Protein AF-A0A3P7IF95-F1 (afdb_monomer_lite)

Radius of gyration: 23.12 Å; chains: 1; bounding box: 54×56×63 Å

Organism: Strongylus vulgaris (NCBI:txid40348)

Structure (mmCIF, N/CA/C/O backbone):
data_AF-A0A3P7IF95-F1
#
_entry.id   AF-A0A3P7IF95-F1
#
loop_
_atom_site.group_PDB
_atom_site.id
_atom_site.type_symbol
_atom_site.label_atom_id
_atom_site.label_alt_id
_atom_site.label_comp_id
_atom_site.label_asym_id
_atom_site.label_entity_id
_atom_site.label_seq_id
_atom_site.pdbx_PDB_ins_code
_atom_site.Cartn_x
_atom_site.Cartn_y
_atom_site.Cartn_z
_atom_site.occupancy
_atom_site.B_iso_or_equiv
_atom_site.auth_seq_id
_atom_site.auth_comp_id
_atom_site.auth_asym_id
_atom_site.auth_atom_id
_atom_site.pdbx_PDB_model_num
ATOM 1 N N . MET A 1 1 ? -18.091 -38.455 -16.171 1.00 55.06 1 MET A N 1
ATOM 2 C CA . MET A 1 1 ? -17.534 -38.233 -17.527 1.00 55.06 1 MET A CA 1
ATOM 3 C C . MET A 1 1 ? -17.215 -36.765 -17.847 1.00 55.06 1 MET A C 1
ATOM 5 O O . MET A 1 1 ? -16.096 -36.506 -18.256 1.00 55.06 1 MET A O 1
ATOM 9 N N . ARG A 1 2 ? -18.108 -35.780 -17.624 1.00 56.78 2 ARG A N 1
ATOM 10 C CA . ARG A 1 2 ? -17.868 -34.359 -18.005 1.00 56.78 2 ARG A CA 1
ATOM 11 C C . ARG A 1 2 ? -16.775 -33.597 -17.225 1.00 56.78 2 ARG A C 1
ATOM 13 O O . ARG A 1 2 ? -16.186 -32.678 -17.779 1.00 56.78 2 ARG A O 1
ATOM 20 N N . ARG A 1 3 ? -16.489 -33.953 -15.966 1.00 56.56 3 ARG A N 1
ATOM 21 C CA . ARG A 1 3 ? -15.492 -33.253 -15.123 1.00 56.56 3 ARG A CA 1
ATOM 22 C C . ARG A 1 3 ? -14.043 -33.561 -15.528 1.00 56.56 3 ARG A C 1
ATOM 24 O O . ARG A 1 3 ? -13.249 -32.643 -15.681 1.00 56.56 3 ARG A O 1
ATOM 31 N N . LEU A 1 4 ? -13.753 -34.832 -15.808 1.00 66.94 4 LEU A N 1
ATOM 32 C CA . LEU A 1 4 ? -12.425 -35.301 -16.222 1.00 66.94 4 LEU A CA 1
ATOM 33 C C . LEU A 1 4 ? -12.008 -34.747 -17.594 1.00 66.94 4 LEU A C 1
ATOM 35 O O . LEU A 1 4 ? -10.852 -34.389 -17.786 1.00 66.94 4 LEU A O 1
ATOM 39 N N . ALA A 1 5 ? -12.957 -34.607 -18.529 1.00 68.94 5 ALA A N 1
ATOM 40 C CA . ALA A 1 5 ? -12.694 -34.001 -19.836 1.00 68.94 5 ALA A CA 1
ATOM 41 C C . ALA A 1 5 ? -12.297 -32.516 -19.719 1.00 68.94 5 ALA A C 1
ATOM 43 O O . ALA A 1 5 ? -11.371 -32.068 -20.388 1.00 68.94 5 ALA A O 1
ATOM 44 N N . ARG A 1 6 ? -12.947 -31.774 -18.811 1.00 64.19 6 ARG A N 1
ATOM 45 C CA . ARG A 1 6 ? -12.681 -30.346 -18.572 1.00 64.19 6 ARG A CA 1
ATOM 46 C C . ARG A 1 6 ? -11.338 -30.114 -17.868 1.00 64.19 6 ARG A C 1
ATOM 48 O O . ARG A 1 6 ? -10.624 -29.175 -18.202 1.00 64.19 6 ARG A O 1
ATOM 55 N N . GLU A 1 7 ? -10.976 -30.992 -16.932 1.00 64.62 7 GLU A N 1
ATOM 56 C CA . GLU A 1 7 ? -9.674 -30.965 -16.248 1.00 64.62 7 GLU A CA 1
ATOM 57 C C . GLU A 1 7 ? -8.518 -31.310 -17.200 1.00 64.62 7 GLU A C 1
ATOM 59 O O . GLU A 1 7 ? -7.480 -30.647 -17.167 1.00 64.62 7 GLU A O 1
ATOM 64 N N . ALA A 1 8 ? -8.708 -32.284 -18.098 1.00 69.88 8 ALA A N 1
ATOM 65 C CA . ALA A 1 8 ? -7.724 -32.631 -19.123 1.00 69.88 8 ALA A CA 1
ATOM 66 C C . ALA A 1 8 ? -7.504 -31.489 -20.130 1.00 69.88 8 ALA A C 1
ATOM 68 O O . ALA A 1 8 ? -6.369 -31.218 -20.513 1.00 69.88 8 ALA A O 1
ATOM 69 N N . GLU A 1 9 ? -8.566 -30.777 -20.514 1.00 66.44 9 GLU A N 1
ATOM 70 C CA . GLU A 1 9 ? -8.487 -29.641 -21.436 1.00 66.44 9 GLU A CA 1
ATOM 71 C C . GLU A 1 9 ? -7.801 -28.419 -20.802 1.00 66.44 9 GLU A C 1
ATOM 73 O O . GLU A 1 9 ? -6.949 -27.794 -21.432 1.00 66.44 9 GLU A O 1
ATOM 78 N N . MET A 1 10 ? -8.081 -28.124 -19.526 1.00 63.38 10 MET A N 1
ATOM 79 C CA . MET A 1 10 ? -7.374 -27.075 -18.776 1.00 63.38 10 MET A CA 1
ATOM 80 C C . MET A 1 10 ? -5.910 -27.422 -18.510 1.00 63.38 10 MET A C 1
ATOM 82 O O . MET A 1 10 ? -5.062 -26.533 -18.480 1.00 63.38 10 MET A O 1
ATOM 86 N N . LYS A 1 11 ? -5.590 -28.701 -18.281 1.00 67.25 11 LYS A N 1
ATOM 87 C CA . LYS A 1 11 ? -4.200 -29.145 -18.151 1.00 67.25 11 LYS A CA 1
ATOM 88 C C . LYS A 1 11 ? -3.467 -28.984 -19.483 1.00 67.25 11 LYS A C 1
ATOM 90 O O . LYS A 1 11 ? -2.434 -28.337 -19.520 1.00 67.25 11 LYS A O 1
ATOM 95 N N . LYS A 1 12 ? -4.081 -29.421 -20.586 1.00 64.19 12 LYS A N 1
ATOM 96 C CA . LYS A 1 12 ? -3.521 -29.291 -21.936 1.00 64.19 12 LYS A CA 1
ATOM 97 C C . LYS A 1 12 ? -3.321 -27.833 -22.366 1.00 64.19 12 LYS A C 1
ATOM 99 O O . LYS A 1 12 ? -2.316 -27.536 -22.997 1.00 64.19 12 LYS A O 1
ATOM 104 N N . ARG A 1 13 ? -4.235 -26.921 -22.004 1.00 61.56 13 ARG A N 1
ATOM 105 C CA . ARG A 1 13 ? -4.075 -25.473 -22.242 1.00 61.56 13 ARG A CA 1
ATOM 106 C C . ARG A 1 13 ? -2.943 -24.863 -21.415 1.00 61.56 13 ARG A C 1
ATOM 108 O O . ARG A 1 13 ? -2.150 -24.127 -21.979 1.00 61.56 13 ARG A O 1
ATOM 115 N N . ARG A 1 14 ? -2.831 -25.209 -20.127 1.00 58.16 14 ARG A N 1
ATOM 116 C CA . ARG A 1 14 ? -1.734 -24.737 -19.261 1.00 58.16 14 ARG A CA 1
ATOM 117 C C . ARG A 1 14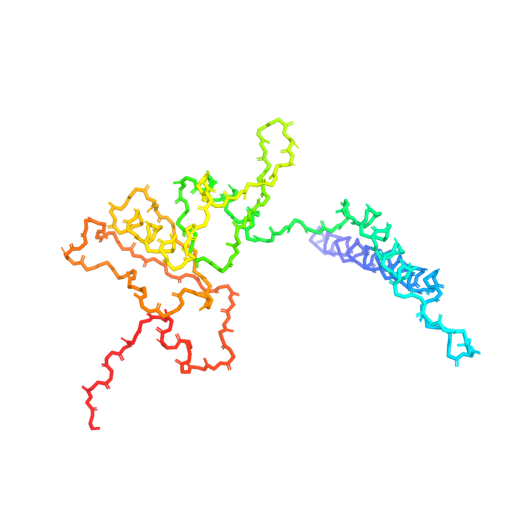 ? -0.374 -25.275 -19.693 1.00 58.16 14 ARG A C 1
ATOM 119 O O . ARG A 1 14 ? 0.598 -24.533 -19.673 1.00 58.16 14 ARG A O 1
ATOM 126 N N . ASP A 1 15 ? -0.316 -26.537 -20.107 1.00 55.03 15 ASP A N 1
ATOM 127 C CA . ASP A 1 15 ? 0.907 -27.153 -20.623 1.00 55.03 15 ASP A CA 1
ATOM 128 C C . ASP A 1 15 ? 1.308 -26.496 -21.962 1.00 55.03 15 ASP A C 1
ATOM 130 O O . ASP A 1 15 ? 2.468 -26.146 -22.150 1.00 55.03 15 ASP A O 1
ATOM 134 N N . PHE A 1 16 ? 0.339 -26.209 -22.845 1.00 55.53 16 PHE A N 1
ATOM 135 C CA . PHE A 1 16 ? 0.569 -25.501 -24.113 1.00 55.53 16 PHE A CA 1
ATOM 136 C C . PHE A 1 16 ? 0.990 -24.034 -23.922 1.00 55.53 16 PHE A C 1
ATOM 138 O O . PHE A 1 16 ? 1.916 -23.579 -24.588 1.00 55.53 16 PHE A O 1
ATOM 145 N N . GLU A 1 17 ? 0.363 -23.299 -22.997 1.00 55.88 17 GLU A N 1
ATOM 146 C CA . GLU A 1 17 ? 0.789 -21.944 -22.618 1.00 55.88 17 GLU A CA 1
ATOM 147 C C . GLU A 1 17 ? 2.181 -21.958 -21.979 1.00 55.88 17 GLU A C 1
ATOM 149 O O . GLU A 1 17 ? 3.016 -21.129 -22.328 1.00 55.88 17 GLU A O 1
ATOM 154 N N . SER A 1 18 ? 2.474 -22.927 -21.104 1.00 56.62 18 SER A N 1
ATOM 155 C CA . SER A 1 18 ? 3.790 -23.065 -20.471 1.00 56.62 18 SER A CA 1
ATOM 156 C C . SER A 1 18 ? 4.889 -23.337 -21.496 1.00 56.62 18 SER A C 1
ATOM 158 O O . SER A 1 18 ? 5.946 -22.712 -21.431 1.00 56.62 18 SER A O 1
ATOM 160 N N . ASP A 1 19 ? 4.647 -24.223 -22.460 1.00 56.81 19 ASP A N 1
ATOM 161 C CA . ASP A 1 19 ? 5.627 -24.545 -23.497 1.00 56.81 19 ASP A CA 1
ATOM 162 C C . ASP A 1 19 ? 5.773 -23.409 -24.522 1.00 56.81 19 ASP A C 1
ATOM 164 O O . ASP A 1 19 ? 6.891 -23.099 -24.934 1.00 56.81 19 ASP A O 1
ATOM 168 N N . ALA A 1 20 ? 4.689 -22.703 -24.863 1.00 58.00 20 ALA A N 1
ATOM 169 C CA . ALA A 1 20 ? 4.754 -21.497 -25.689 1.00 58.00 20 ALA A CA 1
ATOM 170 C C . ALA A 1 20 ? 5.538 -20.363 -24.996 1.00 58.00 20 ALA A C 1
ATOM 172 O O . ALA A 1 20 ? 6.391 -19.727 -25.620 1.00 58.00 20 ALA A O 1
ATOM 173 N N . MET A 1 21 ? 5.321 -20.148 -23.694 1.00 57.34 21 MET A N 1
ATOM 174 C CA . MET A 1 21 ? 6.054 -19.155 -22.899 1.00 57.34 21 MET A CA 1
ATOM 175 C C . MET A 1 21 ? 7.531 -19.533 -22.721 1.00 57.34 21 MET A C 1
ATOM 177 O O . MET A 1 21 ? 8.399 -18.669 -22.856 1.00 57.34 21 MET A O 1
ATOM 181 N N . LYS A 1 22 ? 7.846 -20.818 -22.492 1.00 54.09 22 LYS A N 1
ATOM 182 C CA . LYS A 1 22 ? 9.231 -21.317 -22.406 1.00 54.09 22 LYS A CA 1
ATOM 183 C C . LYS A 1 22 ? 9.981 -21.148 -23.721 1.00 54.09 22 LYS A C 1
ATOM 185 O O . LYS A 1 22 ? 11.107 -20.664 -23.691 1.00 54.09 22 LYS A O 1
ATOM 190 N N . ASN A 1 23 ? 9.358 -21.500 -24.847 1.00 59.41 23 ASN A N 1
ATOM 191 C CA . ASN A 1 23 ? 9.956 -21.337 -26.174 1.00 59.41 23 ASN A CA 1
ATOM 192 C C . ASN A 1 23 ? 10.206 -19.859 -26.497 1.00 59.41 23 ASN A C 1
ATOM 194 O O . ASN A 1 23 ? 11.260 -19.514 -27.017 1.00 59.41 23 ASN A O 1
ATOM 198 N N . THR A 1 24 ? 9.288 -18.969 -26.113 1.00 62.22 24 THR A N 1
ATOM 199 C CA . THR A 1 24 ? 9.452 -17.520 -26.313 1.00 62.22 24 THR A CA 1
ATOM 200 C C . THR A 1 24 ? 10.604 -16.962 -25.467 1.00 62.22 24 THR A C 1
ATOM 202 O O . THR A 1 24 ? 11.403 -16.164 -25.957 1.00 62.22 24 THR A O 1
ATOM 205 N N . ALA A 1 25 ? 10.744 -17.417 -24.217 1.00 55.03 25 ALA A N 1
ATOM 206 C CA . ALA A 1 25 ? 11.809 -16.980 -23.316 1.00 55.03 25 ALA A CA 1
ATOM 207 C C . ALA A 1 25 ? 13.200 -17.506 -23.720 1.00 55.03 25 ALA A C 1
ATOM 209 O O . ALA A 1 25 ? 14.168 -16.746 -23.700 1.00 55.03 25 ALA A O 1
ATOM 210 N N . THR A 1 26 ? 13.328 -18.775 -24.126 1.00 59.53 26 THR A N 1
ATOM 211 C CA . THR A 1 26 ? 14.613 -19.335 -24.590 1.00 59.53 26 THR A CA 1
ATOM 212 C C . THR A 1 26 ? 15.056 -18.719 -25.911 1.00 59.53 26 THR A C 1
ATOM 214 O O . THR A 1 26 ? 16.232 -18.396 -26.075 1.00 59.53 26 THR A O 1
ATOM 217 N N . GLN A 1 27 ? 14.119 -18.476 -26.827 1.00 61.75 27 GLN A N 1
ATOM 218 C CA . GLN A 1 27 ? 14.392 -17.805 -28.096 1.00 61.75 27 GLN A CA 1
ATOM 219 C C . GLN A 1 27 ? 14.789 -16.334 -27.881 1.00 61.75 27 GLN A C 1
ATOM 221 O O . GLN A 1 27 ? 15.685 -15.831 -28.556 1.00 61.75 27 GLN A O 1
ATOM 226 N N . PHE A 1 28 ? 14.206 -15.673 -26.877 1.00 58.06 28 PHE A N 1
ATOM 227 C CA . PHE A 1 28 ? 14.596 -14.335 -26.437 1.00 58.06 28 PHE A CA 1
ATOM 228 C C . PHE A 1 28 ? 16.024 -14.294 -25.855 1.00 58.06 28 PHE A C 1
ATOM 230 O O . PHE A 1 28 ? 16.840 -13.484 -26.305 1.00 58.06 28 PHE A O 1
ATOM 237 N N . ILE A 1 29 ? 16.356 -15.196 -24.922 1.00 60.22 29 ILE A N 1
ATOM 238 C CA . ILE A 1 29 ? 17.704 -15.311 -24.332 1.00 60.22 29 ILE A CA 1
ATOM 239 C C . ILE A 1 29 ? 18.746 -15.599 -25.419 1.00 60.22 29 ILE A C 1
ATOM 241 O O . ILE A 1 29 ? 19.800 -14.976 -25.433 1.00 60.22 29 ILE A O 1
ATOM 245 N N . SER A 1 30 ? 18.428 -16.479 -26.372 1.00 59.31 30 SER A N 1
ATOM 246 C CA . SER A 1 30 ? 19.336 -16.831 -27.468 1.00 59.31 30 SER A CA 1
ATOM 247 C C . SER A 1 30 ? 19.488 -15.725 -28.523 1.00 59.31 30 SER A C 1
ATOM 249 O O . SER A 1 30 ? 20.501 -15.692 -29.217 1.00 59.31 30 SER A O 1
ATOM 251 N N . SER A 1 31 ? 18.497 -14.836 -28.669 1.00 57.59 31 SER A N 1
ATOM 252 C CA . SER A 1 31 ? 18.557 -13.684 -29.587 1.00 57.59 31 SER A CA 1
ATOM 253 C C . SER A 1 31 ? 19.337 -12.495 -29.024 1.00 57.59 31 SER A C 1
ATOM 255 O O . SER A 1 31 ? 19.801 -11.647 -29.783 1.00 57.59 31 SER A O 1
ATOM 257 N N . SER A 1 32 ? 19.497 -12.447 -27.701 1.00 54.09 32 SER A N 1
ATOM 258 C CA . SER A 1 32 ? 20.234 -11.399 -27.006 1.00 54.09 32 SER A CA 1
ATOM 259 C C . SER A 1 32 ? 21.703 -11.829 -26.971 1.00 54.09 32 SER A C 1
ATOM 261 O O . SER A 1 32 ? 22.064 -12.704 -26.188 1.00 54.09 32 SER A O 1
ATOM 263 N N . ARG A 1 33 ? 22.565 -11.264 -27.829 1.00 56.25 33 ARG A N 1
ATOM 264 C CA . ARG A 1 33 ? 24.025 -11.531 -27.873 1.00 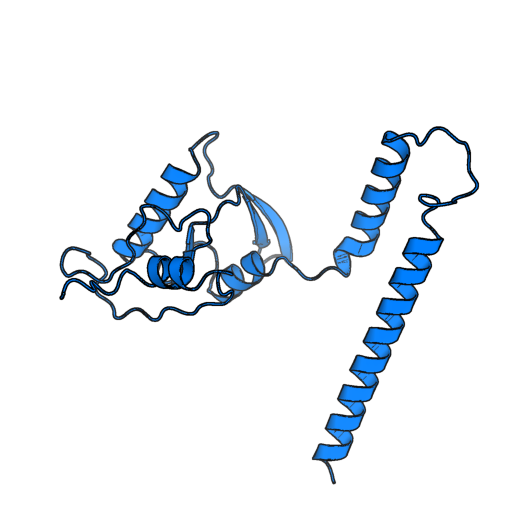56.25 33 ARG A CA 1
ATOM 265 C C . ARG A 1 33 ? 24.760 -10.985 -26.633 1.00 56.25 33 ARG A C 1
ATOM 267 O O . ARG A 1 33 ? 25.782 -10.323 -26.742 1.00 56.25 33 ARG A O 1
ATOM 274 N N . ILE A 1 34 ? 24.221 -11.206 -25.443 1.00 54.47 34 ILE A N 1
ATOM 275 C CA . ILE A 1 34 ? 24.749 -10.669 -24.187 1.00 54.47 34 ILE A CA 1
ATOM 276 C C . ILE A 1 34 ? 25.681 -11.689 -23.515 1.00 54.47 34 ILE A C 1
ATOM 278 O O . ILE A 1 34 ? 26.511 -11.316 -22.692 1.00 54.47 34 ILE A O 1
ATOM 282 N N . ILE A 1 35 ? 25.588 -12.972 -23.882 1.00 53.47 35 ILE A N 1
ATOM 283 C CA . ILE A 1 35 ? 26.408 -14.039 -23.301 1.00 53.47 35 ILE A CA 1
ATOM 284 C C . ILE A 1 35 ? 26.912 -14.955 -24.419 1.00 53.47 35 ILE A C 1
ATOM 286 O O . ILE A 1 35 ? 26.469 -16.092 -24.557 1.00 53.47 35 ILE A O 1
ATOM 290 N N . ASP A 1 36 ? 27.829 -14.451 -25.244 1.00 52.81 36 ASP A N 1
ATOM 291 C CA . ASP A 1 36 ? 28.737 -15.335 -25.971 1.00 52.81 36 ASP A CA 1
ATOM 292 C C . ASP A 1 36 ? 29.997 -15.515 -25.105 1.00 52.81 36 ASP A C 1
ATOM 294 O O . ASP A 1 36 ? 30.767 -14.564 -24.947 1.00 52.81 36 ASP A O 1
ATOM 298 N N . PRO A 1 37 ? 30.230 -16.693 -24.496 1.00 52.12 37 PRO A N 1
ATOM 299 C CA . PRO A 1 37 ? 31.420 -16.932 -23.679 1.00 52.12 37 PRO A CA 1
ATOM 300 C C . PRO A 1 37 ? 32.732 -16.860 -24.486 1.00 52.12 37 PRO A C 1
ATOM 302 O O . PRO A 1 37 ? 33.806 -16.953 -23.894 1.00 52.12 37 PRO A O 1
ATOM 305 N N . LEU A 1 38 ? 32.661 -16.701 -25.816 1.00 52.34 38 LEU A N 1
ATOM 306 C CA . LEU A 1 38 ? 33.803 -16.606 -26.725 1.00 52.34 38 LEU A CA 1
ATOM 307 C C . LEU A 1 38 ? 34.059 -15.184 -27.261 1.00 52.34 38 LEU A C 1
ATOM 309 O O . LEU A 1 38 ? 35.085 -14.966 -27.910 1.00 52.34 38 LEU A O 1
ATOM 313 N N . SER A 1 39 ? 33.183 -14.203 -27.002 1.00 53.41 39 SER A N 1
ATOM 314 C CA . SER A 1 39 ? 33.371 -12.839 -27.513 1.00 53.41 39 SER A CA 1
ATOM 315 C C . SER A 1 39 ? 34.247 -12.007 -26.573 1.00 53.41 39 SER A C 1
ATOM 317 O O . SER A 1 39 ? 33.814 -11.595 -25.500 1.00 53.41 39 SER A O 1
ATOM 319 N N . ASN A 1 40 ? 35.475 -11.711 -26.997 1.00 55.50 40 ASN A N 1
ATOM 320 C CA . ASN A 1 40 ? 36.428 -10.858 -26.277 1.00 55.50 40 ASN A CA 1
ATOM 321 C C . ASN A 1 40 ? 36.165 -9.344 -26.489 1.00 55.50 40 ASN A C 1
ATOM 323 O O . ASN A 1 40 ? 37.071 -8.524 -26.337 1.00 55.50 40 ASN A O 1
ATOM 327 N N . GLU A 1 41 ? 34.954 -8.963 -26.913 1.00 57.78 41 GLU A N 1
ATOM 328 C CA . GLU A 1 41 ? 34.582 -7.564 -27.141 1.00 57.78 41 GLU A CA 1
ATOM 329 C C . GLU A 1 41 ? 34.236 -6.867 -25.823 1.00 57.78 41 GLU A C 1
ATOM 331 O O . GLU A 1 41 ? 33.519 -7.396 -24.973 1.00 57.78 41 GLU A O 1
ATOM 336 N N . SER A 1 42 ? 34.736 -5.640 -25.656 1.00 57.22 42 SER A N 1
ATOM 337 C CA . SER A 1 42 ? 34.379 -4.775 -24.536 1.00 57.22 42 SER A CA 1
ATOM 338 C C . SER A 1 42 ? 32.868 -4.546 -24.527 1.00 57.22 42 SER A C 1
ATOM 340 O O . SER A 1 42 ? 32.337 -3.808 -25.360 1.00 57.22 42 SER A O 1
ATOM 342 N N . ILE A 1 43 ? 32.183 -5.174 -23.578 1.00 65.69 43 ILE A N 1
ATOM 343 C CA . ILE A 1 43 ? 30.743 -5.051 -23.380 1.00 65.69 43 ILE A CA 1
ATOM 344 C C . ILE A 1 43 ? 30.387 -3.569 -23.205 1.00 65.69 43 ILE A C 1
ATOM 346 O O . ILE A 1 43 ? 30.718 -2.953 -22.192 1.00 65.69 43 ILE A O 1
ATOM 350 N N . ASN A 1 44 ? 29.721 -2.974 -24.199 1.00 75.38 44 ASN A N 1
ATOM 351 C CA . ASN A 1 44 ? 29.301 -1.579 -24.127 1.00 75.38 44 ASN A CA 1
ATOM 352 C C . ASN A 1 44 ? 27.993 -1.479 -23.317 1.00 75.38 44 ASN A C 1
ATOM 354 O O . ASN A 1 44 ? 26.939 -1.894 -23.809 1.00 75.38 44 ASN A O 1
ATOM 358 N N . PRO A 1 45 ? 28.001 -0.876 -22.113 1.00 72.31 45 PRO A N 1
ATOM 359 C CA . PRO A 1 45 ? 26.821 -0.818 -21.249 1.00 72.31 45 PRO A CA 1
ATOM 360 C C . PRO A 1 45 ? 25.644 -0.060 -21.883 1.00 72.31 45 PRO A C 1
ATOM 362 O O . PRO A 1 45 ? 24.489 -0.303 -21.535 1.00 72.31 45 PRO A O 1
ATOM 365 N N . LYS A 1 46 ? 25.903 0.835 -22.849 1.00 75.19 46 LYS A N 1
ATOM 366 C CA . LYS A 1 46 ? 24.843 1.544 -23.583 1.00 75.19 46 LYS A CA 1
ATOM 367 C C . LYS A 1 46 ? 24.075 0.624 -24.533 1.00 75.19 46 LYS A C 1
ATOM 369 O O . LYS A 1 46 ? 22.874 0.809 -24.695 1.00 75.19 46 LYS A O 1
ATOM 374 N N . MET A 1 47 ? 24.754 -0.352 -25.135 1.00 76.62 47 MET A N 1
ATOM 375 C CA . MET A 1 47 ? 24.143 -1.303 -26.066 1.00 76.62 47 MET A CA 1
ATOM 376 C C . MET A 1 47 ? 23.267 -2.307 -25.313 1.00 76.62 47 MET A C 1
ATOM 378 O O . MET A 1 47 ? 22.109 -2.483 -25.674 1.00 76.62 47 MET A O 1
ATOM 382 N N . ILE A 1 48 ? 23.761 -2.832 -24.184 1.00 80.06 48 ILE A N 1
ATOM 383 C CA . ILE A 1 48 ? 22.958 -3.663 -23.274 1.00 80.06 48 ILE A CA 1
ATOM 384 C C . ILE A 1 48 ? 21.706 -2.913 -22.820 1.00 80.06 48 ILE A C 1
ATOM 386 O O . ILE A 1 48 ? 20.607 -3.455 -22.863 1.00 80.06 48 ILE A O 1
ATOM 390 N N . LYS A 1 49 ? 21.848 -1.646 -22.410 1.00 75.62 49 LYS A N 1
ATOM 391 C CA . LYS A 1 49 ? 20.698 -0.831 -22.004 1.00 75.62 49 LYS A CA 1
ATOM 392 C C . LYS A 1 49 ? 19.661 -0.715 -23.125 1.00 75.62 49 LYS A C 1
ATOM 394 O O . LYS A 1 49 ? 18.474 -0.853 -22.851 1.00 75.62 49 LYS A O 1
ATOM 399 N N . ALA A 1 50 ? 20.092 -0.448 -24.358 1.00 79.94 50 ALA A N 1
ATOM 400 C CA . ALA A 1 50 ? 19.188 -0.299 -25.497 1.00 79.94 50 ALA A CA 1
ATOM 401 C C . ALA A 1 50 ? 18.437 -1.603 -25.815 1.00 79.94 50 ALA A C 1
ATOM 403 O O . ALA A 1 50 ? 17.223 -1.578 -26.008 1.00 79.94 50 ALA A O 1
ATOM 404 N N . GLU A 1 51 ? 19.129 -2.744 -25.801 1.00 81.62 51 GLU A N 1
ATOM 405 C CA . GLU A 1 51 ? 18.499 -4.047 -26.034 1.00 81.62 51 GLU A CA 1
ATOM 406 C C . GLU A 1 51 ? 17.528 -4.436 -24.914 1.00 81.62 51 GLU A C 1
ATOM 408 O O . GLU A 1 51 ? 16.422 -4.892 -25.199 1.00 81.62 51 GLU A O 1
ATOM 413 N N . LEU A 1 52 ? 17.888 -4.198 -23.646 1.00 82.81 52 LEU A N 1
ATOM 414 C CA . LEU A 1 52 ? 16.993 -4.443 -22.512 1.00 82.81 52 LEU A CA 1
ATOM 415 C C . LEU A 1 52 ? 15.736 -3.568 -22.576 1.00 82.81 52 LEU A C 1
ATOM 417 O O . LEU A 1 52 ? 14.650 -4.047 -22.267 1.00 82.81 52 LEU A O 1
ATOM 421 N N . LEU A 1 53 ? 15.850 -2.309 -23.006 1.00 82.62 53 LEU A N 1
ATOM 422 C CA . LEU A 1 53 ? 14.681 -1.444 -23.196 1.00 82.62 53 LEU A CA 1
ATOM 423 C C . LEU A 1 53 ? 13.779 -1.954 -24.327 1.00 82.62 53 LEU A C 1
ATOM 425 O O . LEU A 1 53 ? 12.574 -2.076 -24.127 1.00 82.62 53 LEU A O 1
ATOM 429 N N . SER A 1 54 ? 14.352 -2.349 -25.468 1.00 84.00 54 SER A N 1
ATOM 430 C CA . SER A 1 54 ? 13.585 -2.927 -26.583 1.00 84.00 54 SER A CA 1
ATOM 431 C C . SER A 1 54 ? 12.895 -4.243 -26.196 1.00 84.00 54 SER A C 1
ATOM 433 O O . SER A 1 54 ? 11.756 -4.515 -26.582 1.00 84.00 54 SER A O 1
ATOM 435 N N . ALA A 1 55 ? 13.562 -5.058 -25.379 1.00 81.06 55 ALA A N 1
ATOM 436 C CA . ALA A 1 55 ? 12.977 -6.253 -24.798 1.00 81.06 55 ALA A CA 1
ATOM 437 C C . ALA A 1 55 ? 11.782 -5.943 -23.892 1.00 81.06 55 ALA A C 1
ATOM 439 O O . ALA A 1 55 ? 10.756 -6.614 -23.995 1.00 81.06 55 ALA A O 1
ATOM 440 N N . VAL A 1 56 ? 11.914 -4.935 -23.026 1.00 80.31 56 VAL A N 1
ATOM 441 C CA . VAL A 1 56 ? 10.842 -4.480 -22.133 1.00 80.31 56 VAL A CA 1
ATOM 442 C C . VAL A 1 56 ? 9.649 -3.964 -22.934 1.00 80.31 56 VAL A C 1
ATOM 444 O O . VAL A 1 56 ? 8.529 -4.348 -22.624 1.00 80.31 56 VAL A O 1
ATOM 447 N N . GLU A 1 57 ? 9.858 -3.178 -23.991 1.00 80.12 57 GLU A N 1
ATOM 448 C CA . GLU A 1 57 ? 8.772 -2.697 -24.863 1.00 80.12 57 GLU A CA 1
ATOM 449 C C . GLU A 1 57 ? 8.018 -3.851 -25.533 1.00 80.12 57 GLU A C 1
ATOM 451 O O . GLU A 1 57 ? 6.788 -3.873 -25.554 1.00 80.12 57 GLU A O 1
ATOM 456 N N . ARG A 1 58 ? 8.747 -4.856 -26.031 1.00 79.50 58 ARG A N 1
ATOM 457 C CA . ARG A 1 58 ? 8.149 -6.036 -26.669 1.00 79.50 58 ARG A CA 1
ATOM 458 C C . ARG A 1 58 ? 7.401 -6.931 -25.679 1.00 79.50 58 ARG A C 1
ATOM 460 O O . ARG A 1 58 ? 6.388 -7.521 -26.044 1.00 79.50 58 ARG A O 1
ATOM 467 N N . LEU A 1 59 ? 7.917 -7.073 -24.457 1.00 78.69 59 LEU A N 1
ATOM 468 C CA . LEU A 1 59 ? 7.340 -7.937 -23.423 1.00 78.69 59 LEU A CA 1
ATOM 469 C C . LEU A 1 59 ? 6.263 -7.238 -22.592 1.00 78.69 59 LEU A C 1
ATOM 471 O O . LEU A 1 59 ? 5.427 -7.933 -22.019 1.00 78.69 59 LEU A O 1
ATOM 475 N N . GLY A 1 60 ? 6.240 -5.905 -22.551 1.00 74.19 60 GLY A N 1
ATOM 476 C CA . GLY A 1 60 ? 5.306 -5.095 -21.765 1.00 74.19 60 GLY A CA 1
ATOM 477 C C . GLY A 1 60 ? 3.847 -5.561 -21.848 1.00 74.19 60 GLY A C 1
ATOM 478 O O . GLY A 1 60 ? 3.262 -5.810 -20.798 1.00 74.19 60 GLY A O 1
ATOM 479 N N . PRO A 1 61 ? 3.278 -5.799 -23.048 1.00 74.62 61 PRO A N 1
ATOM 480 C CA . PRO A 1 61 ? 1.896 -6.273 -23.196 1.00 74.62 61 PRO A CA 1
ATOM 481 C C . PRO A 1 61 ? 1.633 -7.684 -22.648 1.00 74.62 61 PRO A C 1
ATOM 483 O O . PRO A 1 61 ? 0.48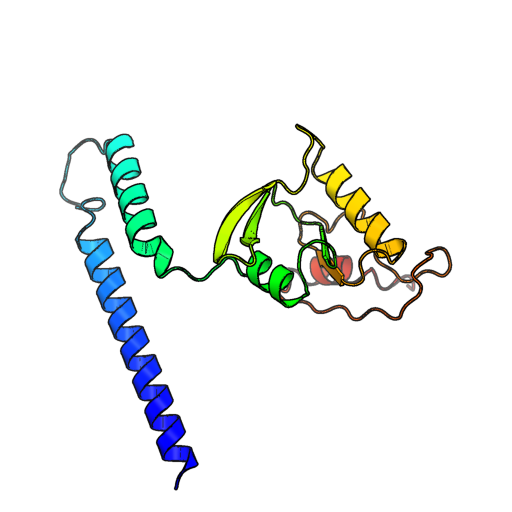9 -8.047 -22.395 1.00 74.62 61 PRO A O 1
ATOM 486 N N . SER A 1 62 ? 2.678 -8.503 -22.514 1.00 74.38 62 SER A N 1
ATOM 487 C CA . SER A 1 62 ? 2.595 -9.885 -22.020 1.00 74.38 62 SER A CA 1
ATOM 488 C C . SER A 1 62 ? 2.917 -10.020 -20.532 1.00 74.38 62 SER A C 1
ATOM 490 O O . SER A 1 62 ? 2.680 -11.078 -19.946 1.00 74.38 62 SER A O 1
ATOM 492 N N . LEU A 1 63 ? 3.480 -8.973 -19.921 1.00 73.06 63 LEU A N 1
ATOM 493 C CA . LEU A 1 63 ? 3.805 -8.979 -18.505 1.00 73.06 63 LEU A CA 1
ATOM 494 C C . LEU A 1 63 ? 2.534 -8.732 -17.688 1.00 73.06 63 LEU A C 1
ATOM 496 O O . LEU A 1 63 ? 1.752 -7.838 -18.019 1.00 73.06 63 LEU A O 1
ATOM 500 N N . PRO A 1 64 ? 2.308 -9.511 -16.617 1.00 66.94 64 PRO A N 1
ATOM 501 C CA . PRO A 1 64 ? 1.165 -9.286 -15.754 1.00 66.94 64 PRO A CA 1
ATOM 502 C C . PRO A 1 64 ? 1.248 -7.881 -15.141 1.00 66.94 64 PRO A C 1
ATOM 504 O O . PRO A 1 64 ? 2.349 -7.424 -14.806 1.00 66.94 64 PRO A O 1
ATOM 507 N N . PRO A 1 65 ? 0.103 -7.199 -14.965 1.00 73.31 65 PRO A N 1
ATOM 508 C CA . PRO A 1 65 ? 0.076 -5.909 -14.297 1.00 73.31 65 PRO A CA 1
ATOM 509 C C . PRO A 1 65 ? 0.634 -6.050 -12.881 1.00 73.31 65 PRO A C 1
ATOM 511 O O . PRO A 1 65 ? 0.599 -7.129 -12.277 1.00 73.31 65 PRO A O 1
ATOM 514 N N . ASN A 1 66 ? 1.145 -4.946 -12.339 1.00 83.25 66 ASN A N 1
ATOM 515 C CA . ASN A 1 66 ? 1.620 -4.932 -10.966 1.00 83.25 66 ASN A CA 1
ATOM 516 C C . ASN A 1 66 ? 0.499 -5.413 -10.031 1.00 83.25 66 ASN A C 1
ATOM 518 O O . ASN A 1 66 ? -0.607 -4.873 -10.036 1.00 83.25 66 ASN A O 1
ATOM 522 N N . THR A 1 67 ? 0.790 -6.438 -9.233 1.00 84.25 67 THR A N 1
ATOM 523 C CA . THR A 1 67 ? -0.203 -7.108 -8.388 1.00 84.25 67 THR A CA 1
ATOM 524 C C . THR A 1 67 ? -0.808 -6.179 -7.343 1.00 84.25 67 THR A C 1
ATOM 526 O O . THR A 1 67 ? -1.984 -6.327 -7.020 1.00 84.25 67 THR A O 1
ATOM 529 N N . LEU A 1 68 ? -0.040 -5.209 -6.838 1.00 87.50 68 LEU A N 1
ATOM 530 C CA . LEU A 1 68 ? -0.542 -4.220 -5.889 1.00 87.50 68 LEU A CA 1
ATOM 531 C C . LEU A 1 68 ? -1.519 -3.253 -6.563 1.00 87.50 68 LEU A C 1
ATOM 533 O O . LEU A 1 68 ? -2.556 -2.945 -5.987 1.00 87.50 68 LEU A O 1
ATOM 537 N N . ASP A 1 69 ? -1.199 -2.807 -7.776 1.00 86.38 69 ASP A N 1
ATOM 538 C CA . ASP A 1 69 ? -2.020 -1.840 -8.510 1.00 86.38 69 ASP A CA 1
ATOM 539 C C . ASP A 1 69 ? -3.352 -2.502 -8.916 1.00 86.38 69 ASP A C 1
ATOM 541 O O . ASP A 1 69 ? -4.420 -1.945 -8.672 1.0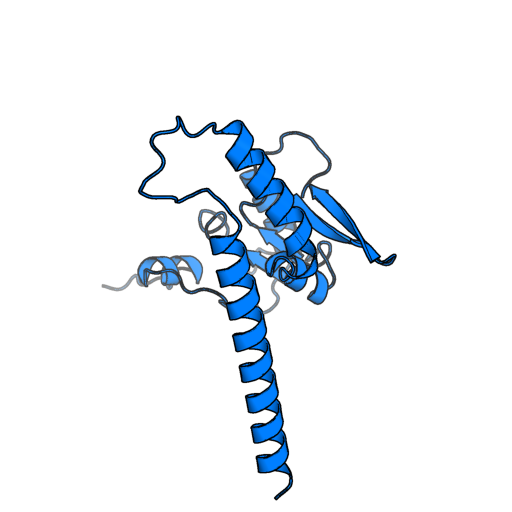0 86.38 69 ASP A O 1
ATOM 545 N N . LEU A 1 70 ? -3.297 -3.756 -9.389 1.00 86.94 70 LEU A N 1
ATOM 546 C CA . LEU A 1 70 ? -4.480 -4.588 -9.646 1.00 86.94 70 LEU A CA 1
ATOM 547 C C . LEU A 1 70 ? -5.327 -4.807 -8.383 1.00 86.94 70 LEU A C 1
ATOM 549 O O . LEU A 1 70 ? -6.553 -4.760 -8.439 1.00 86.94 70 LEU A O 1
ATOM 553 N N . LEU A 1 71 ? -4.687 -5.067 -7.240 1.00 89.38 71 LEU A N 1
ATOM 554 C CA . LEU A 1 71 ? -5.388 -5.264 -5.973 1.00 89.38 71 LEU A CA 1
ATOM 555 C C . LEU A 1 71 ? -6.097 -3.981 -5.529 1.00 89.38 71 LEU A C 1
ATOM 557 O O . LEU A 1 71 ? -7.253 -4.039 -5.125 1.00 89.38 71 LEU A O 1
ATOM 561 N N . ILE A 1 72 ? -5.425 -2.830 -5.603 1.00 89.81 72 ILE A N 1
ATOM 562 C CA . ILE A 1 72 ? -6.014 -1.533 -5.248 1.00 89.81 72 ILE A CA 1
ATOM 563 C C . ILE A 1 72 ? -7.223 -1.237 -6.140 1.00 89.81 72 ILE A C 1
ATOM 565 O O . ILE A 1 72 ? -8.268 -0.849 -5.621 1.00 89.81 72 ILE A O 1
ATOM 569 N N . ASP A 1 73 ? -7.105 -1.472 -7.446 1.00 88.38 73 ASP A N 1
ATOM 570 C CA . ASP A 1 73 ? -8.197 -1.300 -8.407 1.00 88.38 73 ASP A CA 1
ATOM 571 C C . ASP A 1 73 ? -9.412 -2.179 -8.062 1.00 88.38 73 ASP A C 1
ATOM 573 O O . ASP A 1 73 ? -10.519 -1.677 -7.858 1.00 88.38 73 ASP A O 1
ATOM 577 N N . GLN A 1 74 ? -9.194 -3.479 -7.834 1.00 89.19 74 GLN A N 1
ATOM 578 C CA . GLN A 1 74 ? -10.253 -4.415 -7.429 1.00 89.19 74 GLN A CA 1
ATOM 579 C C . GLN A 1 74 ? -10.919 -4.055 -6.093 1.00 89.19 74 GLN A C 1
ATOM 581 O O . GLN A 1 74 ? -12.067 -4.430 -5.846 1.00 89.19 74 GLN A O 1
ATOM 586 N N . LEU A 1 75 ? -10.212 -3.336 -5.220 1.00 90.75 75 LEU A N 1
ATOM 587 C CA . LEU A 1 75 ? -10.721 -2.846 -3.939 1.00 90.75 75 LEU A CA 1
ATOM 588 C C . LEU A 1 75 ? -11.472 -1.505 -4.054 1.00 90.75 75 LEU A C 1
ATOM 590 O O . LEU A 1 75 ? -11.897 -0.958 -3.033 1.00 90.75 75 LEU A O 1
ATOM 594 N N . GLY A 1 76 ? -11.679 -1.005 -5.275 1.00 88.19 76 GLY A N 1
ATOM 595 C CA . GLY A 1 76 ? -12.411 0.226 -5.578 1.00 88.19 76 GLY A CA 1
ATOM 596 C C . GLY A 1 76 ? -11.516 1.432 -5.860 1.00 88.19 76 GLY A C 1
ATOM 597 O O . GLY A 1 76 ? -12.024 2.542 -5.996 1.00 88.19 76 GLY A O 1
ATOM 598 N N . GLY A 1 77 ? -10.200 1.237 -5.935 1.00 89.00 77 GLY A N 1
ATOM 599 C CA . GLY A 1 77 ? -9.232 2.281 -6.239 1.00 89.00 77 GLY A CA 1
ATOM 600 C C . GLY A 1 77 ? -8.596 2.944 -5.007 1.00 89.00 77 GLY A C 1
ATOM 601 O O . GLY A 1 77 ? -8.912 2.630 -3.851 1.00 89.00 77 GLY A O 1
ATOM 602 N N . PRO A 1 78 ? -7.671 3.891 -5.243 1.00 88.50 78 PRO A N 1
ATOM 603 C CA . PRO A 1 78 ? -6.826 4.490 -4.207 1.00 88.50 78 PRO A CA 1
ATOM 604 C C . PRO A 1 78 ? -7.592 5.339 -3.182 1.00 88.50 78 PRO A C 1
ATOM 606 O O . PRO A 1 78 ? -7.102 5.548 -2.073 1.00 88.50 78 PRO A O 1
ATOM 609 N N . GLU A 1 79 ? -8.803 5.792 -3.507 1.00 89.12 79 GLU A N 1
ATOM 610 C CA . GLU A 1 79 ? -9.653 6.563 -2.592 1.00 89.12 79 GLU A CA 1
ATOM 611 C C . GLU A 1 79 ? -10.208 5.718 -1.439 1.00 89.12 79 GLU A C 1
ATOM 613 O O . GLU A 1 79 ? -10.440 6.232 -0.348 1.00 89.12 79 GLU A O 1
ATOM 618 N N . TYR A 1 80 ? -10.372 4.405 -1.630 1.00 91.06 80 TYR A N 1
ATOM 619 C CA . TYR A 1 80 ? -10.914 3.501 -0.605 1.00 91.06 80 TYR A CA 1
ATOM 620 C C . TYR A 1 80 ? -9.830 2.752 0.176 1.00 91.06 80 TYR A C 1
ATOM 622 O O . TYR A 1 80 ? -10.105 2.206 1.257 1.00 91.06 80 TYR A O 1
ATOM 630 N N . VAL A 1 81 ? -8.607 2.741 -0.363 1.00 92.94 81 VAL A N 1
ATOM 631 C CA . VAL A 1 81 ? -7.464 1.971 0.128 1.00 92.94 81 VAL A CA 1
ATOM 632 C C . VAL A 1 81 ? -6.377 2.898 0.665 1.00 92.94 81 VAL A C 1
ATOM 634 O O . VAL A 1 81 ? -5.834 3.739 -0.048 1.00 92.94 81 VAL A O 1
ATOM 637 N N . ALA A 1 82 ? -6.055 2.741 1.946 1.00 92.31 82 ALA A N 1
ATOM 638 C CA . ALA A 1 82 ? -4.920 3.392 2.576 1.00 92.31 82 ALA A CA 1
ATOM 639 C C . ALA A 1 82 ? -3.643 2.614 2.252 1.00 92.31 82 ALA A C 1
ATOM 641 O O . ALA A 1 82 ? -3.410 1.532 2.796 1.00 92.31 82 ALA A O 1
ATOM 642 N N . GLU A 1 83 ? -2.833 3.148 1.341 1.00 91.06 83 GLU A N 1
ATOM 643 C CA . GLU A 1 83 ? -1.596 2.517 0.886 1.00 91.06 83 GLU A CA 1
ATOM 644 C C . GLU A 1 83 ? -0.391 3.021 1.697 1.00 91.06 83 GLU A C 1
ATOM 646 O O . GLU A 1 83 ? 0.132 4.110 1.457 1.00 91.06 83 GLU A O 1
ATOM 651 N N . MET A 1 84 ? 0.102 2.192 2.617 1.00 90.00 84 MET A N 1
ATOM 652 C CA . MET A 1 84 ? 1.310 2.440 3.408 1.00 90.00 84 MET A CA 1
ATOM 653 C C . MET A 1 84 ? 2.442 1.536 2.911 1.00 90.00 84 MET A C 1
ATOM 655 O O . MET A 1 84 ? 2.792 0.527 3.526 1.00 90.00 84 MET A O 1
ATOM 659 N N . THR A 1 85 ? 2.993 1.876 1.747 1.00 88.00 85 THR A N 1
ATOM 660 C CA . THR A 1 85 ? 4.092 1.133 1.114 1.00 88.00 85 THR A CA 1
ATOM 661 C C . THR A 1 85 ? 5.311 2.028 0.880 1.00 88.00 85 THR A C 1
ATOM 663 O O . THR A 1 85 ? 5.288 3.239 1.113 1.00 88.00 85 THR A O 1
ATOM 666 N N . GLY A 1 86 ? 6.410 1.432 0.412 1.00 83.50 86 GLY A N 1
ATOM 667 C CA . GLY A 1 86 ? 7.630 2.154 0.035 1.00 83.50 86 GLY A CA 1
ATOM 668 C C . GLY A 1 86 ? 7.619 2.738 -1.385 1.00 83.50 86 GLY A C 1
ATOM 669 O O . GLY A 1 86 ? 8.594 3.373 -1.783 1.00 83.50 86 GLY A O 1
ATOM 670 N N . ARG A 1 87 ? 6.562 2.523 -2.183 1.00 84.44 87 ARG A N 1
ATOM 671 C CA . ARG A 1 87 ? 6.519 2.972 -3.588 1.00 84.44 87 ARG A CA 1
ATOM 672 C C . ARG A 1 87 ? 6.253 4.478 -3.665 1.00 84.44 87 ARG A C 1
ATOM 674 O O . ARG A 1 87 ? 5.519 5.015 -2.851 1.00 84.44 87 ARG A O 1
ATOM 681 N N . LYS A 1 88 ? 6.837 5.200 -4.626 1.00 75.81 88 LYS A N 1
ATOM 682 C CA . LYS A 1 88 ? 6.584 6.654 -4.804 1.00 75.81 88 LYS A CA 1
ATOM 683 C C . LYS A 1 88 ? 5.412 6.954 -5.744 1.00 75.81 88 LYS A C 1
ATOM 685 O O . LYS A 1 88 ? 4.791 8.008 -5.639 1.00 75.81 88 LYS A O 1
ATOM 690 N N . GLY A 1 89 ? 5.098 6.014 -6.626 1.00 80.38 89 GLY A N 1
ATOM 691 C CA . GLY A 1 89 ? 3.984 6.108 -7.553 1.00 80.38 89 GLY A CA 1
ATOM 692 C C . GLY A 1 89 ? 3.449 4.737 -7.934 1.00 80.38 89 GLY A C 1
ATOM 693 O O . GLY A 1 89 ? 4.070 3.698 -7.664 1.00 80.38 89 GLY A O 1
ATOM 694 N N . ARG A 1 90 ? 2.275 4.777 -8.545 1.00 80.31 90 ARG A N 1
ATOM 695 C CA . ARG A 1 90 ? 1.480 3.638 -8.985 1.00 80.31 90 ARG A CA 1
ATOM 696 C C . ARG A 1 90 ? 1.060 3.861 -10.429 1.00 80.31 90 ARG A C 1
ATOM 698 O O . ARG A 1 90 ? 1.047 4.990 -10.914 1.00 80.31 90 ARG A O 1
ATOM 705 N N . ILE A 1 91 ? 0.722 2.778 -11.101 1.00 79.94 91 ILE A N 1
ATOM 706 C CA . ILE A 1 91 ? 0.104 2.848 -12.415 1.00 79.94 91 ILE A CA 1
ATOM 707 C C . ILE A 1 91 ? -1.404 2.735 -12.199 1.00 79.94 91 ILE A C 1
ATOM 709 O O . ILE A 1 91 ? -1.859 1.783 -11.569 1.00 79.94 91 ILE A O 1
ATOM 713 N N . VAL A 1 92 ? -2.168 3.714 -12.677 1.00 77.88 92 VAL A N 1
ATOM 714 C CA . VAL A 1 92 ? -3.633 3.717 -12.597 1.00 77.88 92 VAL A CA 1
ATOM 715 C C . VAL A 1 92 ? -4.188 3.565 -13.999 1.00 77.88 92 VAL A C 1
ATOM 717 O O . VAL A 1 92 ? -3.768 4.263 -14.918 1.00 77.88 92 VAL A O 1
ATOM 720 N N . THR A 1 93 ? -5.122 2.632 -14.159 1.00 73.69 93 THR A N 1
ATOM 721 C CA . THR A 1 93 ? -5.902 2.523 -15.393 1.00 73.69 93 THR A CA 1
ATOM 722 C C . THR A 1 93 ? -7.160 3.357 -15.202 1.00 73.69 93 THR A C 1
ATOM 724 O O . THR A 1 93 ? -7.928 3.109 -14.274 1.00 73.69 93 THR A O 1
ATOM 727 N N . ARG A 1 94 ? -7.333 4.392 -16.020 1.00 74.62 94 ARG A N 1
ATOM 728 C CA . ARG A 1 94 ? -8.533 5.232 -16.019 1.00 74.62 94 ARG A CA 1
ATOM 729 C C . ARG A 1 94 ? -9.698 4.483 -16.682 1.00 74.62 94 ARG A C 1
ATOM 731 O O . ARG A 1 94 ? -9.514 3.461 -17.341 1.00 74.62 94 ARG A O 1
ATOM 738 N N . GLU A 1 95 ? -10.919 4.988 -16.501 1.00 73.25 95 GLU A N 1
ATOM 739 C CA . GLU A 1 95 ? -12.141 4.373 -17.056 1.00 73.25 95 GLU A CA 1
ATOM 740 C C . GLU A 1 95 ? -12.156 4.318 -18.597 1.00 73.25 95 GLU A C 1
ATOM 742 O O . GLU A 1 95 ? -12.865 3.505 -19.184 1.00 73.25 95 GLU A O 1
ATOM 747 N N . ASP A 1 96 ? -11.357 5.162 -19.250 1.00 73.62 96 ASP A N 1
ATOM 748 C CA . ASP A 1 96 ? -11.133 5.195 -20.699 1.00 73.62 96 ASP A CA 1
ATOM 749 C C . ASP A 1 96 ? -10.148 4.114 -21.193 1.00 73.62 96 ASP A C 1
ATOM 751 O O . ASP A 1 96 ? -9.972 3.950 -22.400 1.00 73.62 96 ASP A O 1
ATOM 755 N N . GLY A 1 97 ? -9.551 3.338 -20.281 1.00 69.00 97 GLY A N 1
ATOM 756 C CA . GLY A 1 97 ? -8.540 2.327 -20.584 1.00 69.00 97 GLY A CA 1
ATOM 757 C C . GLY A 1 97 ? -7.127 2.892 -20.735 1.00 69.00 97 GLY A C 1
ATOM 758 O O . GLY A 1 97 ? -6.202 2.119 -20.995 1.00 69.00 97 GLY A O 1
ATOM 759 N N . GLU A 1 98 ? -6.940 4.202 -20.551 1.00 74.44 98 GLU A N 1
ATOM 760 C CA . GLU A 1 98 ? -5.621 4.824 -20.554 1.00 74.44 98 GLU A CA 1
ATOM 761 C C . GLU A 1 98 ? -4.878 4.505 -19.256 1.00 74.44 98 GLU A C 1
ATOM 763 O O . GLU A 1 98 ? -5.435 4.500 -18.154 1.00 74.44 98 GLU A O 1
ATOM 768 N N . VAL A 1 99 ? -3.586 4.226 -19.396 1.00 75.62 99 VAL A N 1
ATOM 769 C CA . VAL A 1 99 ? -2.714 3.832 -18.293 1.00 75.62 99 VAL A CA 1
ATOM 770 C C . VAL A 1 99 ? -1.815 5.011 -17.947 1.00 75.62 99 VAL A C 1
ATOM 772 O O . VAL A 1 99 ? -0.914 5.358 -18.710 1.00 75.62 99 VAL A O 1
ATOM 775 N N . GLU A 1 100 ? -2.034 5.619 -16.784 1.00 79.38 100 GLU A N 1
ATOM 776 C CA . GLU A 1 100 ? -1.273 6.780 -16.328 1.00 79.38 100 GLU A CA 1
ATOM 777 C C . GLU A 1 100 ? -0.410 6.437 -15.111 1.00 79.38 100 GLU A C 1
ATOM 779 O O . GLU A 1 100 ? -0.818 5.721 -14.193 1.00 79.38 100 GLU A O 1
ATOM 784 N N . TYR A 1 101 ? 0.816 6.960 -15.099 1.00 80.81 101 TYR A N 1
ATOM 785 C CA . TYR A 1 101 ? 1.660 6.906 -13.916 1.00 80.81 101 TYR A CA 1
ATOM 786 C C . TYR A 1 101 ? 1.289 8.051 -12.974 1.00 80.81 101 TYR A C 1
ATOM 788 O O . TYR A 1 101 ? 1.581 9.215 -13.245 1.00 80.81 101 TYR A O 1
ATOM 796 N N . GLU A 1 102 ? 0.697 7.707 -11.836 1.00 79.31 102 GLU A N 1
ATOM 797 C CA . GLU A 1 102 ? 0.351 8.660 -10.791 1.00 79.31 102 GLU A CA 1
ATOM 798 C C . GLU A 1 102 ? 1.352 8.577 -9.639 1.00 79.31 102 GLU A C 1
ATOM 800 O O . GLU A 1 102 ? 1.627 7.513 -9.071 1.00 79.31 102 GLU A O 1
ATOM 805 N N . LEU A 1 103 ? 1.874 9.732 -9.231 1.00 78.62 103 LEU A N 1
ATOM 806 C CA . LEU A 1 103 ? 2.539 9.843 -7.938 1.00 78.62 103 LEU A CA 1
ATOM 807 C C . LEU A 1 103 ? 1.499 9.692 -6.825 1.00 78.62 103 LEU A C 1
ATOM 809 O O . LEU A 1 103 ? 0.378 10.182 -6.942 1.00 78.62 103 LEU A O 1
ATOM 813 N N . ARG A 1 104 ? 1.886 9.080 -5.697 1.00 76.69 104 ARG A N 1
ATOM 814 C CA . ARG A 1 104 ? 0.992 8.984 -4.525 1.00 76.69 104 ARG A CA 1
ATOM 815 C C . ARG A 1 104 ? 0.612 10.357 -3.948 1.00 76.69 104 ARG A C 1
ATOM 817 O O . ARG A 1 104 ? -0.323 10.442 -3.159 1.00 76.69 104 ARG A O 1
ATOM 824 N N . HIS A 1 105 ? 1.318 11.423 -4.331 1.00 68.31 105 HIS A N 1
ATOM 825 C CA . HIS A 1 105 ? 1.025 12.784 -3.905 1.00 68.31 105 HIS A CA 1
ATOM 826 C C . HIS A 1 105 ? 1.279 13.805 -5.021 1.00 68.31 105 HIS A C 1
ATOM 828 O O . HIS A 1 105 ? 2.224 13.665 -5.796 1.00 68.31 105 HIS A O 1
ATOM 834 N N . ALA A 1 106 ? 0.451 14.854 -5.058 1.00 59.06 106 ALA A N 1
ATOM 835 C CA . ALA A 1 106 ? 0.528 15.944 -6.034 1.00 59.06 106 ALA A CA 1
ATOM 836 C C . ALA A 1 106 ? 1.605 17.002 -5.701 1.00 59.06 106 ALA A C 1
ATOM 838 O O . ALA A 1 106 ? 1.921 17.846 -6.535 1.00 59.06 106 ALA A O 1
ATOM 839 N N . GLY A 1 107 ? 2.165 16.973 -4.487 1.00 55.62 107 GLY A N 1
ATOM 840 C CA . GLY A 1 107 ? 3.212 17.886 -4.022 1.00 55.62 107 GLY A CA 1
ATOM 841 C C . GLY A 1 107 ? 4.603 17.257 -4.079 1.00 55.62 107 GLY A C 1
ATOM 842 O O . GLY A 1 107 ? 4.810 16.144 -3.593 1.00 55.62 107 GLY A O 1
ATOM 843 N N . ALA A 1 108 ? 5.561 17.977 -4.661 1.00 52.06 108 ALA A N 1
ATOM 844 C CA . ALA A 1 108 ? 6.957 17.568 -4.699 1.00 52.06 108 ALA A CA 1
ATOM 845 C C . ALA A 1 108 ? 7.540 17.458 -3.275 1.00 52.06 108 ALA A C 1
ATOM 847 O O . ALA A 1 108 ? 7.422 18.378 -2.471 1.00 52.06 108 ALA A O 1
ATOM 848 N N . ASP A 1 109 ? 8.201 16.329 -3.017 1.00 63.28 109 ASP A N 1
ATOM 849 C CA . ASP A 1 109 ? 9.139 16.097 -1.909 1.00 63.28 109 ASP A CA 1
ATOM 850 C C . ASP A 1 109 ? 8.573 15.904 -0.488 1.00 63.28 109 ASP A C 1
ATOM 852 O O . ASP A 1 109 ? 9.229 16.202 0.507 1.00 63.28 109 ASP A O 1
ATOM 856 N N . VAL A 1 110 ? 7.374 15.327 -0.357 1.00 69.31 110 VAL A N 1
ATOM 857 C CA . VAL A 1 110 ? 6.912 14.831 0.952 1.00 69.31 110 VAL A CA 1
ATOM 858 C C . VAL A 1 110 ? 7.648 13.519 1.298 1.00 69.31 110 VAL A C 1
ATOM 860 O O . VAL A 1 110 ? 7.623 12.577 0.501 1.00 69.31 110 VAL A O 1
ATOM 863 N N . PRO A 1 111 ? 8.299 13.402 2.473 1.00 80.69 111 PRO A N 1
ATOM 864 C CA . PRO A 1 111 ? 8.881 12.145 2.935 1.00 80.69 111 PRO A CA 1
ATOM 865 C C . PRO A 1 111 ? 7.866 10.995 2.927 1.00 80.69 111 PRO A C 1
ATOM 867 O O . PRO A 1 111 ? 6.731 11.154 3.377 1.00 80.69 111 PRO A O 1
ATOM 870 N N . LEU A 1 112 ? 8.297 9.811 2.479 1.00 78.81 112 LEU A N 1
ATOM 871 C CA . LEU A 1 112 ? 7.465 8.596 2.437 1.00 78.81 112 LEU A CA 1
ATOM 872 C C . LEU A 1 112 ? 6.829 8.269 3.796 1.00 78.81 112 LEU A C 1
ATOM 874 O O . LEU A 1 112 ? 5.703 7.787 3.856 1.00 78.81 112 LEU A O 1
ATOM 878 N N . GLU A 1 113 ? 7.541 8.557 4.884 1.00 81.19 113 GLU A N 1
ATOM 879 C CA . GLU A 1 113 ? 7.042 8.380 6.245 1.00 81.19 113 GLU A CA 1
ATOM 880 C C . GLU A 1 113 ? 5.816 9.256 6.523 1.00 81.19 113 GLU A C 1
ATOM 882 O O . GLU A 1 113 ? 4.805 8.752 7.004 1.00 81.19 113 GLU A O 1
ATOM 887 N N . LEU A 1 114 ? 5.857 10.538 6.142 1.00 84.00 114 LEU A N 1
ATOM 888 C CA . LEU A 1 114 ? 4.719 11.445 6.309 1.00 84.00 114 LEU A CA 1
ATOM 889 C C . LEU A 1 114 ? 3.530 11.020 5.441 1.00 84.00 114 LEU A C 1
ATOM 891 O O . LEU A 1 114 ? 2.395 11.072 5.907 1.00 84.00 114 LEU A O 1
ATOM 895 N N . MET A 1 115 ? 3.783 10.535 4.220 1.00 85.25 115 MET A N 1
ATOM 896 C CA . MET A 1 115 ? 2.730 9.976 3.362 1.00 85.25 115 MET A CA 1
ATOM 897 C C . MET A 1 115 ? 2.050 8.772 4.024 1.00 85.25 115 MET A C 1
ATOM 899 O O . MET A 1 115 ? 0.825 8.685 4.066 1.00 85.25 115 MET A O 1
ATOM 903 N N . ASN A 1 116 ? 2.841 7.857 4.587 1.00 87.88 116 ASN A N 1
ATOM 904 C CA . ASN A 1 116 ? 2.309 6.682 5.268 1.00 87.88 116 ASN A CA 1
ATOM 905 C C . ASN A 1 116 ? 1.546 7.065 6.552 1.00 87.88 116 ASN A C 1
ATOM 907 O O . ASN A 1 116 ? 0.556 6.414 6.883 1.00 87.88 116 ASN A O 1
ATOM 911 N N . MET A 1 117 ? 1.951 8.131 7.253 1.00 87.88 117 MET A N 1
ATOM 912 C CA . MET A 1 117 ? 1.218 8.648 8.416 1.00 87.88 117 MET A CA 1
ATOM 913 C C . MET A 1 117 ? -0.130 9.270 8.045 1.00 87.88 117 MET A C 1
ATOM 915 O O . MET A 1 117 ? -1.115 9.016 8.739 1.00 87.88 117 MET A O 1
ATOM 919 N N . ASP A 1 118 ? -0.202 10.024 6.947 1.00 90.19 118 ASP A N 1
ATOM 920 C CA . ASP A 1 118 ? -1.466 10.579 6.447 1.00 90.19 118 ASP A CA 1
ATOM 921 C C . ASP A 1 118 ? -2.446 9.464 6.040 1.00 90.19 118 ASP A C 1
ATOM 923 O O . ASP A 1 118 ? -3.603 9.448 6.465 1.00 90.19 118 ASP A O 1
ATOM 927 N N . GLU A 1 119 ? -1.969 8.458 5.302 1.00 90.75 119 GLU A N 1
ATOM 928 C CA . GLU A 1 119 ? -2.775 7.290 4.922 1.00 90.75 119 GLU A CA 1
ATOM 929 C C . GLU A 1 119 ? -3.241 6.480 6.144 1.00 90.75 119 GLU A C 1
ATOM 931 O O . GLU A 1 119 ? -4.408 6.076 6.233 1.00 90.75 119 GLU A O 1
ATOM 936 N N . LYS A 1 120 ? -2.369 6.309 7.148 1.00 90.75 120 LYS A N 1
ATOM 937 C CA . LYS A 1 120 ? -2.739 5.730 8.448 1.00 90.75 120 LYS A CA 1
ATOM 938 C C . LYS A 1 120 ? -3.867 6.530 9.098 1.00 90.75 120 LYS A C 1
ATOM 940 O O . LYS A 1 120 ? -4.822 5.936 9.601 1.00 90.75 120 LYS A O 1
ATOM 945 N N . ASP A 1 121 ? -3.768 7.855 9.136 1.00 91.50 121 ASP A N 1
ATOM 946 C CA . ASP A 1 121 ? -4.772 8.707 9.774 1.00 91.50 121 ASP A CA 1
ATOM 947 C C . ASP A 1 121 ? -6.126 8.623 9.068 1.00 91.50 121 ASP A C 1
ATOM 949 O O . ASP A 1 121 ? -7.145 8.450 9.742 1.00 91.50 121 ASP A O 1
ATOM 953 N N . LYS A 1 122 ? -6.150 8.635 7.732 1.00 92.88 122 LYS A N 1
ATOM 954 C CA . LYS A 1 122 ? -7.372 8.433 6.933 1.00 92.88 122 LYS A CA 1
ATOM 955 C C . LYS A 1 122 ? -8.042 7.093 7.239 1.00 92.88 122 LYS A C 1
ATOM 957 O O . LYS A 1 122 ? -9.260 7.023 7.426 1.00 92.88 122 LYS A O 1
ATOM 962 N N . PHE A 1 123 ? -7.257 6.026 7.373 1.00 92.81 123 PHE A N 1
ATOM 963 C CA . PHE A 1 123 ? -7.774 4.714 7.767 1.00 92.81 123 PHE A CA 1
ATOM 964 C C . PHE A 1 123 ? -8.318 4.691 9.207 1.00 92.81 123 PHE A C 1
ATOM 966 O O . PHE A 1 123 ? -9.386 4.132 9.484 1.00 92.81 123 PHE A O 1
ATOM 973 N N . MET A 1 124 ? -7.611 5.333 10.140 1.00 92.00 124 MET A N 1
ATOM 974 C CA . MET A 1 124 ? -7.987 5.403 11.557 1.00 92.00 124 MET A CA 1
ATOM 975 C C . MET A 1 124 ? -9.193 6.315 11.829 1.00 92.00 124 MET A C 1
ATOM 977 O O . MET A 1 124 ? -9.932 6.070 12.787 1.00 92.00 124 MET A O 1
ATOM 981 N N . LYS A 1 125 ? -9.435 7.316 10.974 1.00 92.50 125 LYS A N 1
ATOM 982 C CA . LYS A 1 125 ? -10.673 8.116 10.933 1.00 92.50 125 LYS A CA 1
ATOM 983 C C . LYS A 1 125 ? -11.830 7.374 10.258 1.00 92.50 125 LYS A C 1
ATOM 985 O O . LYS A 1 125 ? -12.990 7.646 10.543 1.00 92.50 125 LYS A O 1
ATOM 990 N N . GLY A 1 126 ? -11.521 6.378 9.426 1.00 91.00 126 GLY A N 1
ATOM 991 C CA . GLY A 1 126 ? -12.507 5.579 8.697 1.00 91.00 126 GLY A CA 1
ATOM 992 C C . GLY A 1 126 ? -12.935 6.186 7.362 1.00 91.00 126 GLY A C 1
ATOM 993 O O . GLY A 1 126 ? -13.916 5.709 6.789 1.00 91.00 126 GLY A O 1
ATOM 994 N N . GLU A 1 127 ? -12.198 7.193 6.879 1.00 93.50 127 GLU A N 1
ATOM 995 C CA . GLU A 1 127 ? -12.313 7.746 5.523 1.00 93.50 127 GLU A CA 1
ATOM 996 C C . GLU A 1 127 ? -11.991 6.652 4.499 1.00 93.50 127 GLU A C 1
ATOM 998 O O . GLU A 1 127 ? -12.779 6.378 3.597 1.00 93.50 127 GLU A O 1
ATOM 1003 N N . LYS A 1 128 ? -10.888 5.932 4.738 1.00 93.88 128 LYS A N 1
ATOM 1004 C CA . LYS A 1 128 ? -10.514 4.724 4.000 1.00 93.88 128 LYS A CA 1
ATOM 1005 C C . LYS A 1 128 ? -10.834 3.484 4.827 1.00 93.88 128 LYS A C 1
ATOM 1007 O O . LYS A 1 128 ? -10.573 3.437 6.030 1.00 93.88 128 LYS A O 1
ATOM 1012 N N . LYS A 1 129 ? -11.435 2.470 4.199 1.00 91.25 129 LYS A N 1
ATOM 1013 C CA . LYS A 1 129 ? -11.916 1.257 4.898 1.00 91.25 129 LYS A CA 1
ATOM 1014 C C . LYS A 1 129 ? -10.935 0.099 4.838 1.00 91.25 129 LYS A C 1
ATOM 1016 O O . LYS A 1 129 ? -11.059 -0.829 5.633 1.00 91.25 129 LYS A O 1
ATOM 1021 N N . ILE A 1 130 ? -10.004 0.143 3.894 1.00 93.69 130 ILE A N 1
ATOM 1022 C CA . ILE A 1 130 ? -9.031 -0.911 3.641 1.00 93.69 130 ILE A CA 1
ATOM 1023 C C . ILE A 1 130 ? -7.645 -0.301 3.809 1.00 93.69 130 ILE A C 1
ATOM 1025 O O . ILE A 1 130 ? -7.437 0.847 3.431 1.00 93.69 130 ILE A O 1
ATOM 1029 N N . ALA A 1 131 ? -6.716 -1.051 4.391 1.00 92.44 131 ALA A N 1
ATOM 1030 C CA . ALA A 1 131 ? -5.321 -0.654 4.516 1.00 92.44 131 ALA A CA 1
ATOM 1031 C C . ALA A 1 131 ? -4.434 -1.738 3.911 1.00 92.44 131 ALA A C 1
ATOM 1033 O O . ALA A 1 131 ? -4.642 -2.922 4.176 1.00 92.44 131 ALA A O 1
ATOM 1034 N N . ILE A 1 132 ? -3.443 -1.320 3.130 1.00 91.94 132 ILE A N 1
ATOM 1035 C CA . ILE A 1 132 ? -2.384 -2.184 2.618 1.00 91.94 132 ILE A CA 1
ATOM 1036 C C . ILE A 1 132 ? -1.065 -1.685 3.192 1.00 91.94 132 ILE A C 1
ATOM 1038 O O . ILE A 1 132 ? -0.722 -0.512 3.055 1.00 91.94 132 ILE A O 1
ATOM 1042 N N . ILE A 1 133 ? -0.336 -2.590 3.837 1.00 88.81 133 ILE A N 1
ATOM 1043 C CA . ILE A 1 133 ? 0.965 -2.323 4.447 1.00 88.81 133 ILE A CA 1
ATOM 1044 C C . ILE A 1 133 ? 2.020 -3.224 3.812 1.00 88.81 133 ILE A C 1
ATOM 1046 O O . ILE A 1 133 ? 1.742 -4.377 3.483 1.00 88.81 133 ILE A O 1
ATOM 1050 N N . SER A 1 134 ? 3.238 -2.711 3.670 1.00 86.44 134 SER A N 1
ATOM 1051 C CA . SER A 1 134 ? 4.421 -3.525 3.373 1.00 86.44 134 SER A CA 1
ATOM 1052 C C . SER A 1 134 ? 5.470 -3.380 4.477 1.00 86.44 134 SER A C 1
ATOM 1054 O O . SER A 1 134 ? 5.277 -2.612 5.420 1.00 86.44 134 SER A O 1
ATOM 1056 N N . GLU A 1 135 ? 6.601 -4.086 4.371 1.00 78.44 135 GLU A N 1
ATOM 1057 C CA . GLU A 1 135 ? 7.703 -3.973 5.344 1.00 78.44 135 GLU A CA 1
ATOM 1058 C C . GLU A 1 135 ? 8.174 -2.517 5.532 1.00 78.44 135 GLU A C 1
ATOM 1060 O O . GLU A 1 135 ? 8.550 -2.130 6.633 1.00 78.44 135 GLU A O 1
ATOM 1065 N N . ALA A 1 136 ? 8.047 -1.667 4.506 1.00 70.56 136 ALA A N 1
ATOM 1066 C CA . ALA A 1 136 ? 8.377 -0.240 4.587 1.00 70.56 136 ALA A CA 1
ATOM 1067 C C . ALA A 1 136 ? 7.522 0.550 5.602 1.00 70.56 136 ALA A C 1
ATOM 1069 O O . ALA A 1 136 ? 7.887 1.662 5.974 1.00 70.56 136 ALA A O 1
ATOM 1070 N N . ALA A 1 137 ? 6.393 -0.010 6.036 1.00 68.31 137 ALA A N 1
ATOM 1071 C CA . ALA A 1 137 ? 5.463 0.572 6.997 1.00 68.31 137 ALA A CA 1
ATOM 1072 C C . ALA A 1 137 ? 5.370 -0.233 8.308 1.00 68.31 137 ALA A C 1
ATOM 1074 O O . ALA A 1 137 ? 4.504 0.050 9.134 1.00 68.31 137 ALA A O 1
ATOM 1075 N N . SER A 1 138 ? 6.230 -1.240 8.519 1.00 64.06 138 SER A N 1
ATOM 1076 C CA . SER A 1 138 ? 6.134 -2.126 9.693 1.00 64.06 138 SER A CA 1
ATOM 1077 C C . SER A 1 138 ? 6.535 -1.451 11.010 1.00 64.06 138 SER A C 1
ATOM 1079 O O . SER A 1 138 ? 6.116 -1.884 12.082 1.00 64.06 138 SER A O 1
ATOM 1081 N N . SER A 1 139 ? 7.323 -0.376 10.942 1.00 67.00 139 SER A N 1
ATOM 1082 C CA . SER A 1 139 ? 7.795 0.376 12.104 1.00 67.00 139 SER A CA 1
ATOM 1083 C C . SER A 1 139 ? 6.906 1.593 12.373 1.00 67.00 139 SER A C 1
ATOM 1085 O O . SER A 1 139 ? 6.678 2.411 11.486 1.00 67.00 139 SER A O 1
ATOM 1087 N N . GLY A 1 140 ? 6.424 1.734 13.612 1.00 69.56 140 GLY A N 1
ATOM 1088 C CA . GLY A 1 140 ? 5.791 2.967 14.104 1.00 69.56 140 GLY A CA 1
ATOM 1089 C C . GLY A 1 140 ? 4.324 3.193 13.716 1.00 69.56 140 GLY A C 1
ATOM 1090 O O . GLY A 1 140 ? 3.738 4.188 14.139 1.00 69.56 140 GLY A O 1
ATOM 1091 N N . ILE A 1 141 ? 3.694 2.282 12.968 1.00 79.12 141 ILE A N 1
ATOM 1092 C CA . ILE A 1 141 ? 2.296 2.414 12.533 1.00 79.12 141 ILE A CA 1
ATOM 1093 C C . ILE A 1 141 ? 1.398 1.453 13.320 1.00 79.12 141 ILE A C 1
ATOM 1095 O O . ILE A 1 141 ? 1.484 0.237 13.181 1.00 79.12 141 ILE A O 1
ATOM 1099 N N . SER A 1 142 ? 0.487 2.006 14.129 1.00 85.12 142 SER A N 1
ATOM 1100 C CA . SER A 1 142 ? -0.566 1.228 14.794 1.00 85.12 142 SER A CA 1
ATOM 1101 C C . SER A 1 142 ? -1.889 1.348 14.042 1.00 85.12 142 SER A C 1
ATOM 1103 O O . SER A 1 142 ? -2.440 2.439 13.889 1.00 85.12 142 SER A O 1
ATOM 1105 N N . LEU A 1 143 ? -2.409 0.198 13.607 1.00 87.31 143 LEU A N 1
ATOM 1106 C CA . LEU A 1 143 ? -3.701 0.043 12.935 1.00 87.31 143 LEU A CA 1
ATOM 1107 C C . LEU A 1 143 ? -4.697 -0.731 13.808 1.00 87.31 143 LEU A C 1
ATOM 1109 O O . LEU A 1 143 ? -5.567 -1.437 13.295 1.00 87.31 143 LEU A O 1
ATOM 1113 N N . GLN A 1 144 ? -4.577 -0.646 15.130 1.00 86.06 144 GLN A N 1
ATOM 1114 C CA . GLN A 1 144 ? -5.517 -1.304 16.034 1.00 86.06 144 GLN A CA 1
ATOM 1115 C C . GLN A 1 144 ? -6.846 -0.543 16.104 1.00 86.06 144 GLN A C 1
ATOM 1117 O O . GLN A 1 144 ? -6.890 0.683 16.046 1.00 86.06 144 GLN A O 1
ATOM 1122 N N . SER A 1 145 ? -7.951 -1.269 16.262 1.00 84.31 145 SER A N 1
ATOM 1123 C CA . SER A 1 145 ? -9.268 -0.690 16.552 1.00 84.31 145 SER A CA 1
ATOM 1124 C C . SER A 1 145 ? -9.390 -0.351 18.044 1.00 84.31 145 SER A C 1
ATOM 1126 O O . SER A 1 145 ? -10.168 -0.979 18.762 1.00 84.31 145 SER A O 1
ATOM 1128 N N . ASP A 1 146 ? -8.583 0.594 18.529 1.00 81.94 146 ASP A N 1
ATOM 1129 C CA . ASP A 1 146 ? -8.685 1.104 19.902 1.00 81.94 146 ASP A CA 1
ATOM 1130 C C . ASP A 1 146 ? -9.931 1.999 20.056 1.00 81.94 146 ASP A C 1
ATOM 1132 O O . ASP A 1 146 ? -10.359 2.662 19.113 1.00 81.94 146 ASP A O 1
ATOM 1136 N N . ARG A 1 147 ? -10.487 2.073 21.270 1.00 81.50 147 ARG A N 1
ATOM 1137 C CA . ARG A 1 147 ? -11.599 2.961 21.655 1.00 81.50 147 ARG A CA 1
ATOM 1138 C C . ARG A 1 147 ? -11.263 4.443 21.466 1.00 81.50 147 ARG A C 1
ATOM 1140 O O . ARG A 1 147 ? -12.171 5.264 21.427 1.00 81.50 147 ARG A O 1
ATOM 1147 N N . ARG A 1 148 ? -9.972 4.782 21.386 1.00 82.38 148 ARG A N 1
ATOM 1148 C CA . ARG A 1 148 ? -9.470 6.139 21.123 1.00 82.38 148 ARG A CA 1
ATOM 1149 C C . ARG A 1 148 ? -9.535 6.528 19.645 1.00 82.38 148 ARG A C 1
ATOM 1151 O O . ARG A 1 148 ? -9.500 7.715 19.335 1.00 82.38 148 ARG A O 1
ATOM 1158 N N . ALA A 1 149 ? -9.608 5.555 18.737 1.00 83.25 149 ALA A N 1
ATOM 1159 C CA . ALA A 1 149 ? -9.742 5.814 17.310 1.00 83.25 149 ALA A CA 1
ATOM 1160 C C . ALA A 1 149 ? -11.212 6.053 16.949 1.00 83.25 149 ALA A C 1
ATOM 1162 O O . ALA A 1 149 ? -12.103 5.414 17.505 1.00 83.25 149 ALA A O 1
ATOM 1163 N N . GLN A 1 150 ? -11.475 6.931 15.978 1.00 88.38 150 GLN A N 1
ATOM 1164 C CA . GLN A 1 150 ? -12.839 7.131 15.471 1.00 88.38 150 GLN A CA 1
ATOM 1165 C C . GLN A 1 150 ? -13.353 5.857 14.781 1.00 88.38 150 GLN A C 1
ATOM 1167 O O . GLN A 1 150 ? -14.498 5.448 14.973 1.00 88.38 150 GLN A O 1
ATOM 1172 N N . ASN A 1 151 ? -12.486 5.178 14.022 1.00 88.31 151 ASN A N 1
ATOM 1173 C CA . ASN A 1 151 ? -12.807 3.912 13.380 1.00 88.31 151 ASN A CA 1
ATOM 1174 C C . ASN A 1 151 ? -12.560 2.712 14.313 1.00 88.31 151 ASN A C 1
ATOM 1176 O O . ASN A 1 151 ? -11.478 2.115 14.338 1.00 88.31 151 ASN A O 1
ATOM 1180 N N . THR A 1 152 ? -13.605 2.317 15.037 1.00 89.06 152 THR A N 1
ATOM 1181 C CA . THR A 1 152 ? -13.618 1.177 15.975 1.00 89.06 152 THR A CA 1
ATOM 1182 C C . THR A 1 152 ? -14.136 -0.127 15.359 1.00 89.06 152 THR A C 1
ATOM 1184 O O . THR A 1 152 ? -14.405 -1.095 16.073 1.00 89.06 152 THR A O 1
ATOM 1187 N N . ARG A 1 153 ? -14.298 -0.188 14.030 1.00 88.62 153 ARG A N 1
ATOM 1188 C CA . ARG A 1 153 ? -14.795 -1.392 13.348 1.00 88.62 153 ARG A CA 1
ATOM 1189 C C . ARG A 1 153 ? -13.873 -2.587 13.600 1.00 88.62 153 ARG A C 1
ATOM 1191 O O . ARG A 1 153 ? -12.652 -2.438 13.653 1.00 88.62 153 ARG A O 1
ATOM 1198 N N . ARG A 1 154 ? -14.471 -3.783 13.694 1.00 90.00 154 ARG A N 1
ATOM 1199 C CA . ARG A 1 154 ? -13.733 -5.056 13.715 1.00 90.00 154 ARG A CA 1
ATOM 1200 C C . ARG A 1 154 ? -12.865 -5.159 12.461 1.00 90.00 154 ARG A C 1
ATOM 1202 O O . ARG A 1 154 ? -13.358 -4.929 11.358 1.00 90.00 154 ARG A O 1
ATOM 1209 N N . ARG A 1 155 ? -11.591 -5.504 12.643 1.00 89.94 155 ARG A N 1
ATOM 1210 C CA . ARG A 1 155 ? -10.590 -5.566 11.571 1.00 89.94 155 ARG A CA 1
ATOM 1211 C C . ARG A 1 155 ? -10.266 -7.021 11.251 1.00 89.94 155 ARG A C 1
ATOM 1213 O O . ARG A 1 155 ? -10.152 -7.839 12.161 1.00 89.94 155 ARG A O 1
ATOM 1220 N N . VAL A 1 156 ? -10.129 -7.326 9.965 1.00 90.69 156 VAL A N 1
ATOM 1221 C CA . VAL A 1 156 ? -9.654 -8.621 9.467 1.00 90.69 156 VAL A CA 1
ATOM 1222 C C . VAL A 1 156 ? -8.291 -8.377 8.837 1.00 90.69 156 VAL A C 1
ATOM 1224 O O . VAL A 1 156 ? -8.182 -7.572 7.916 1.00 90.69 156 VAL A O 1
ATOM 1227 N N . HIS A 1 157 ? -7.257 -9.037 9.356 1.00 88.94 157 HIS A N 1
ATOM 1228 C CA . HIS A 1 157 ? -5.908 -8.969 8.804 1.00 88.94 157 HIS A CA 1
ATOM 1229 C C . HIS A 1 157 ? -5.697 -10.177 7.890 1.00 88.94 157 HIS A C 1
ATOM 1231 O O . HIS A 1 157 ? -5.822 -11.319 8.329 1.00 88.94 157 HIS A O 1
ATOM 1237 N N . ILE A 1 158 ? -5.409 -9.911 6.617 1.00 89.56 158 ILE A N 1
ATOM 1238 C CA . ILE A 1 158 ? -5.042 -10.920 5.624 1.00 89.56 158 ILE A CA 1
ATOM 1239 C C . ILE A 1 158 ? -3.567 -10.728 5.295 1.00 89.56 158 ILE A C 1
ATOM 1241 O O . ILE A 1 158 ? -3.151 -9.629 4.936 1.00 89.56 158 ILE A O 1
ATOM 1245 N N . THR A 1 159 ? -2.791 -11.800 5.396 1.00 87.94 159 THR A N 1
ATOM 1246 C CA . THR A 1 159 ? -1.364 -11.789 5.074 1.00 87.94 159 THR A CA 1
ATOM 1247 C C . THR A 1 159 ? -1.140 -12.496 3.752 1.00 87.94 159 THR A C 1
ATOM 1249 O O . THR A 1 159 ? -1.416 -13.687 3.632 1.00 87.94 159 THR A O 1
ATOM 1252 N N . LEU A 1 160 ? -0.667 -11.739 2.761 1.00 85.81 160 LEU A N 1
ATOM 1253 C CA . LEU A 1 160 ? -0.374 -12.253 1.421 1.00 85.81 160 LEU A CA 1
ATOM 1254 C C . LEU A 1 160 ? 1.040 -12.834 1.325 1.00 85.81 160 LEU A C 1
ATOM 1256 O O . LEU A 1 160 ? 1.258 -13.806 0.610 1.00 85.81 160 LEU A O 1
ATOM 1260 N N . GLU A 1 161 ? 1.980 -12.263 2.076 1.00 84.25 161 GLU A N 1
ATOM 1261 C CA . GLU A 1 161 ? 3.367 -12.707 2.150 1.00 84.25 161 GLU A CA 1
ATOM 1262 C C . GLU A 1 161 ? 3.774 -12.808 3.619 1.00 84.25 161 GLU A C 1
ATOM 1264 O O . GLU A 1 161 ? 3.586 -11.866 4.393 1.00 84.25 161 GLU A O 1
ATOM 1269 N N . LEU A 1 162 ? 4.291 -13.971 4.016 1.00 80.25 162 LEU A N 1
ATOM 1270 C CA . LEU A 1 162 ? 4.816 -14.169 5.361 1.00 80.25 162 LEU A CA 1
ATOM 1271 C C . LEU A 1 162 ? 6.266 -13.684 5.408 1.00 80.25 162 LEU A C 1
ATOM 1273 O O . LEU A 1 162 ? 7.050 -14.052 4.529 1.00 80.25 162 LEU A O 1
ATOM 1277 N N . PRO A 1 163 ? 6.660 -12.915 6.437 1.00 77.56 163 PRO A N 1
ATOM 1278 C CA . PRO A 1 163 ? 8.057 -12.571 6.603 1.00 77.56 163 PRO A CA 1
ATOM 1279 C C . PRO A 1 163 ? 8.865 -13.838 6.887 1.00 77.56 163 PRO A C 1
ATOM 1281 O O . PRO A 1 163 ? 8.399 -14.778 7.531 1.00 77.56 163 PRO A O 1
ATOM 1284 N N . TRP A 1 164 ? 10.115 -13.834 6.436 1.00 82.06 164 TRP A N 1
ATOM 1285 C CA . TRP A 1 164 ? 11.034 -14.966 6.578 1.00 82.06 164 TRP A CA 1
ATOM 1286 C C . TRP A 1 164 ? 11.312 -15.366 8.040 1.00 82.06 164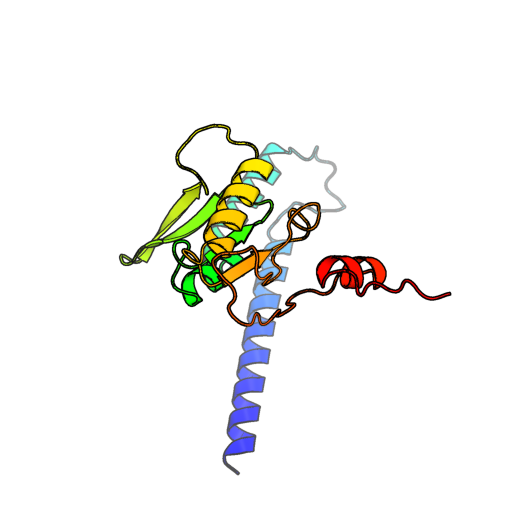 TRP A C 1
ATOM 1288 O O . TRP A 1 164 ? 11.775 -16.474 8.297 1.00 82.06 164 TRP A O 1
ATOM 1298 N N . SER A 1 165 ? 11.043 -14.467 8.994 1.00 82.50 1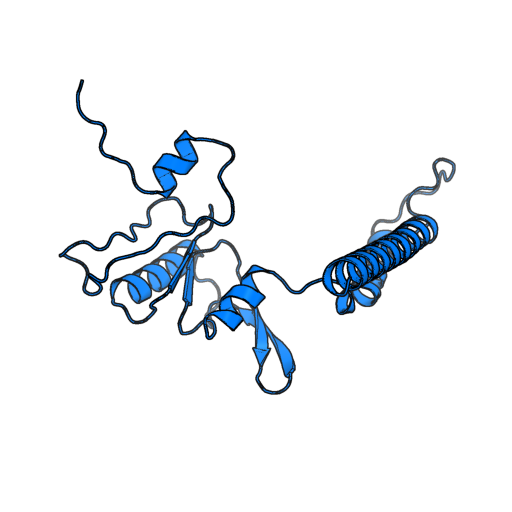65 SER A N 1
ATOM 1299 C CA . SER A 1 165 ? 11.206 -14.683 10.432 1.00 82.50 165 SER A CA 1
ATOM 1300 C C . SER A 1 165 ? 9.850 -14.662 11.136 1.00 82.50 165 SER A C 1
ATOM 1302 O O . SER A 1 165 ? 9.042 -13.749 10.943 1.00 82.50 165 SER A O 1
ATOM 1304 N N . ALA A 1 166 ? 9.641 -15.644 12.014 1.00 79.38 166 ALA A N 1
ATOM 1305 C CA . ALA A 1 166 ? 8.476 -15.707 12.889 1.00 79.38 166 ALA A CA 1
ATOM 1306 C C . ALA A 1 166 ? 8.408 -14.502 13.843 1.00 79.38 166 ALA A C 1
ATOM 1308 O O . ALA A 1 166 ? 7.326 -13.971 14.075 1.00 79.38 166 ALA A O 1
ATOM 1309 N N . ASP A 1 167 ? 9.549 -14.010 14.329 1.00 78.81 167 ASP A N 1
ATOM 1310 C CA . ASP A 1 167 ? 9.613 -12.830 15.199 1.00 78.81 167 ASP A CA 1
ATOM 1311 C C . ASP A 1 167 ? 9.135 -11.571 14.468 1.00 78.81 167 ASP A C 1
ATOM 1313 O O . ASP A 1 167 ? 8.346 -10.791 15.006 1.00 78.81 167 ASP A O 1
ATOM 1317 N N . LYS A 1 168 ? 9.545 -11.408 13.202 1.00 74.56 168 LYS A N 1
ATOM 1318 C CA . LYS A 1 168 ? 9.044 -10.329 12.337 1.00 74.56 168 LYS A CA 1
ATOM 1319 C C . LYS A 1 168 ? 7.540 -10.460 12.081 1.00 74.56 168 LYS A C 1
ATOM 1321 O O . LYS A 1 168 ? 6.835 -9.454 12.094 1.00 74.56 168 LYS A O 1
ATOM 1326 N N . ALA A 1 169 ? 7.040 -11.685 11.896 1.00 74.69 169 ALA A N 1
ATOM 1327 C CA . ALA A 1 169 ? 5.608 -11.937 11.736 1.00 74.69 169 ALA A CA 1
ATOM 1328 C C . ALA A 1 169 ? 4.832 -11.485 12.979 1.00 74.69 169 ALA A C 1
ATOM 1330 O O . ALA A 1 169 ? 3.880 -10.716 12.870 1.00 74.69 169 ALA A O 1
ATOM 1331 N N . ILE A 1 170 ? 5.279 -11.901 14.168 1.00 76.19 170 ILE A N 1
ATOM 1332 C CA . ILE A 1 170 ? 4.659 -11.544 15.452 1.00 76.19 170 ILE A CA 1
ATOM 1333 C C . ILE A 1 170 ? 4.622 -10.022 15.639 1.00 76.19 170 ILE A C 1
ATOM 1335 O O . ILE A 1 170 ? 3.599 -9.479 16.053 1.00 76.19 170 ILE A O 1
ATOM 1339 N N . GLN A 1 171 ? 5.699 -9.316 15.285 1.00 74.31 171 GLN A N 1
ATOM 1340 C CA . GLN A 1 171 ? 5.727 -7.852 15.333 1.00 74.31 171 GLN A CA 1
ATOM 1341 C C . GLN A 1 171 ? 4.682 -7.220 14.399 1.00 74.31 171 GLN A C 1
ATOM 1343 O O . GLN A 1 171 ? 3.964 -6.311 14.815 1.00 74.31 171 GLN A O 1
ATOM 1348 N N . GLN A 1 172 ? 4.547 -7.730 13.171 1.00 73.25 172 GLN A N 1
ATOM 1349 C CA . GLN A 1 172 ? 3.609 -7.221 12.164 1.00 73.25 172 GLN A CA 1
ATOM 1350 C C . GLN A 1 172 ? 2.135 -7.484 12.513 1.00 73.25 172 GLN A C 1
ATOM 1352 O O . GLN A 1 172 ? 1.264 -6.679 12.183 1.00 73.25 172 GLN A O 1
ATOM 1357 N N . PHE A 1 173 ? 1.834 -8.585 13.206 1.00 70.19 173 PHE A N 1
ATOM 1358 C CA . PHE A 1 173 ? 0.477 -8.896 13.676 1.00 70.19 173 PHE A CA 1
ATOM 1359 C C . PHE A 1 173 ? 0.045 -8.085 14.905 1.00 70.19 173 PHE A C 1
ATOM 1361 O O . PHE A 1 173 ? -1.119 -8.147 15.308 1.00 70.19 173 PHE A O 1
ATOM 1368 N N . GLY A 1 174 ? 0.954 -7.279 15.454 1.00 61.94 174 GLY A N 1
ATOM 1369 C CA . GLY A 1 174 ? 0.816 -6.682 16.767 1.00 61.94 174 GLY A CA 1
ATOM 1370 C C . GLY A 1 174 ? 1.324 -7.663 17.810 1.00 61.94 174 GLY A C 1
ATOM 1371 O O . GLY A 1 174 ? 0.872 -8.803 17.872 1.00 61.94 174 GLY A O 1
ATOM 1372 N N . GLN A 1 175 ? 2.263 -7.193 18.631 1.00 51.06 175 GLN A N 1
ATOM 1373 C CA . GLN A 1 175 ? 2.753 -7.906 19.805 1.00 51.06 175 GLN A CA 1
ATOM 1374 C C . GLN A 1 175 ? 1.551 -8.492 20.572 1.00 51.06 175 GLN A C 1
ATOM 1376 O O . GLN A 1 175 ? 0.757 -7.719 21.123 1.00 51.06 175 GLN A O 1
ATOM 1381 N N . PRO A 1 176 ? 1.391 -9.822 20.674 1.00 37.56 176 PRO A N 1
ATOM 1382 C CA . PRO A 1 176 ? 0.765 -10.349 21.863 1.00 37.56 176 PRO A CA 1
ATOM 1383 C C . PRO A 1 176 ? 1.704 -9.919 22.985 1.00 37.56 176 PRO A C 1
ATOM 1385 O O . PRO A 1 176 ? 2.870 -10.305 22.989 1.00 37.56 176 PRO A O 1
ATOM 1388 N N . LEU A 1 177 ? 1.242 -9.051 23.883 1.00 29.34 177 LEU A N 1
ATOM 1389 C CA . LEU A 1 177 ? 1.924 -8.814 25.149 1.00 29.34 177 LEU A CA 1
ATOM 1390 C C . LEU A 1 177 ? 2.105 -10.174 25.849 1.00 29.34 177 LEU A C 1
ATOM 1392 O O . LEU A 1 177 ? 1.247 -10.604 26.611 1.00 29.34 177 LEU A O 1
ATOM 1396 N N . PHE A 1 178 ? 3.217 -10.860 25.596 1.00 28.89 178 PHE A N 1
ATOM 1397 C CA . PHE A 1 178 ? 3.752 -11.871 26.492 1.00 28.89 178 PHE A CA 1
ATOM 1398 C C . PHE A 1 178 ? 4.626 -11.131 27.495 1.00 28.89 178 PHE A C 1
ATOM 1400 O O . PHE A 1 178 ? 5.846 -11.062 27.384 1.00 28.89 178 PHE A O 1
ATOM 1407 N N . HIS A 1 179 ? 3.963 -10.531 28.478 1.00 32.12 179 HIS A N 1
ATOM 1408 C CA . HIS A 1 179 ? 4.590 -10.276 29.761 1.00 32.12 179 HIS A CA 1
ATOM 1409 C C . HIS A 1 179 ? 3.909 -11.177 30.784 1.00 32.12 179 HIS A C 1
ATOM 1411 O O . HIS A 1 179 ? 2.839 -10.844 31.284 1.00 32.12 179 HIS A O 1
ATOM 1417 N N . LEU A 1 180 ? 4.501 -12.356 31.000 1.00 28.52 180 LEU A N 1
ATOM 1418 C CA . LEU A 1 180 ? 4.391 -13.180 32.208 1.00 28.52 180 LEU A CA 1
ATOM 1419 C C . LEU A 1 180 ? 5.342 -14.382 32.081 1.00 28.52 180 LEU A C 1
ATOM 1421 O O . LEU A 1 180 ? 4.944 -15.452 31.624 1.00 28.52 180 LEU A O 1
ATOM 1425 N N . LEU A 1 181 ? 6.616 -14.151 32.409 1.00 32.53 181 LEU A N 1
ATOM 1426 C CA . LEU A 1 181 ? 7.379 -14.771 33.508 1.00 32.53 181 LEU A CA 1
ATOM 1427 C C . LEU A 1 181 ? 8.845 -14.327 33.425 1.00 32.53 181 LEU A C 1
ATOM 1429 O O . LEU A 1 181 ? 9.447 -14.481 32.340 1.00 32.53 181 LEU A O 1
#

Secondary structure (DSSP, 8-state):
-HHHHHHHHHHHHHHHHHHHHHHHHHHHHHHSTT--TT--S---HHHHHHHHHHHHHHHGGGSPPPHHHHHHHHTT-TTTEEEESS-SEEEEE-TTS-EEEEES-SSTT--HHHHHHHHHHHHHHTSSSEEEE-GGG-SS------TTSS---------SS--SSHHHHHHHT--------

Sequence (181 aa):
MRRLAREAEMKKRRDFESDAMKNTATQFISSSRIIDPLSNESINPKMIKAELLSAVERLGPSLPPNTLDLLIDQLGGPEYVAEMTGRKGRIVTREDGEVEYELRHAGADVPLELMNMDEKDKFMKGEKKIAIISEAASSGISLQSDRRAQNTRRRVHITLELPWSADKAIQQFGQPLFHLL

Foldseek 3Di:
DVPVVVVVVVVVVVVVVVVVVVVVVVVLVVVPPPDDVPDPDDPDVVVVVVSVVVVCVVCVVVDDADPVQVVCVVCVHPQQELELEPDQWDWHQDPVRDTDIDGLDPDPDDDSVVSSVVSLLCCLLVSHVHYDHDPNRLPPRDPALDPPTNPNDDDDDDDPDAPPDPVSNCSSVPPPPPDDD

InterPro domains:
  IPR026741 Protein strawberry notch [PTHR12706] (35-175)
  IPR026937 Strawberry notch, helicase C domain [PF13871] (66-175)

pLDDT: mean 74.29, std 14.7, range [28.52, 93.88]